Protein AF-A0A531LHR8-F1 (afdb_monomer_lite)

Sequence (54 aa):
VVSRTELVEHLYDQDFDRDSNTIEVFVGRLRKKMGIDMIETVRGMGYRMREPEA

Structure (mmCIF, N/CA/C/O backbone):
data_AF-A0A531LHR8-F1
#
_entry.id   AF-A0A531LHR8-F1
#
loop_
_atom_site.group_PDB
_atom_site.id
_atom_site.type_symbol
_atom_site.label_atom_id
_atom_site.label_alt_id
_atom_site.label_comp_id
_atom_site.label_asym_id
_atom_site.label_entity_id
_atom_site.label_seq_id
_atom_site.pdbx_PDB_ins_code
_atom_site.Cartn_x
_atom_site.Cartn_y
_atom_site.Cartn_z
_atom_site.occupancy
_atom_site.B_iso_or_equiv
_atom_site.auth_seq_id
_atom_site.auth_comp_id
_atom_site.auth_asym_id
_atom_site.auth_atom_id
_atom_site.pdbx_PDB_model_num
ATOM 1 N N . VAL A 1 1 ? -9.233 -7.599 -3.905 1.00 87.44 1 VAL A N 1
ATOM 2 C CA . VAL A 1 1 ? -7.868 -7.485 -3.336 1.00 87.44 1 VAL A CA 1
ATOM 3 C C . VAL A 1 1 ? -6.955 -7.216 -4.509 1.00 87.44 1 VAL A C 1
ATOM 5 O O . VAL A 1 1 ? -7.065 -7.953 -5.475 1.00 87.44 1 VAL A O 1
ATOM 8 N N . VAL A 1 2 ? -6.147 -6.162 -4.452 1.00 92.38 2 VAL A N 1
ATOM 9 C CA . VAL A 1 2 ? -5.216 -5.770 -5.519 1.00 92.38 2 VAL A CA 1
ATOM 10 C C . VAL A 1 2 ? -3.844 -6.340 -5.186 1.00 92.38 2 VAL A C 1
ATOM 12 O O . VAL A 1 2 ? -3.375 -6.191 -4.051 1.00 92.38 2 VAL A O 1
ATOM 15 N N . SER A 1 3 ? -3.219 -7.025 -6.142 1.00 91.56 3 SER A N 1
ATOM 16 C CA . SER A 1 3 ? -1.923 -7.669 -5.915 1.00 91.56 3 SER A CA 1
ATOM 17 C C . SER A 1 3 ? -0.775 -6.659 -5.890 1.00 91.56 3 SER A C 1
ATOM 19 O O . SER A 1 3 ? -0.887 -5.545 -6.398 1.00 91.56 3 SER A O 1
ATOM 21 N N . ARG A 1 4 ? 0.369 -7.044 -5.306 1.00 87.62 4 ARG A N 1
ATOM 22 C CA . ARG A 1 4 ? 1.575 -6.198 -5.357 1.00 87.62 4 ARG A CA 1
ATOM 23 C C . ARG A 1 4 ? 2.007 -5.946 -6.803 1.00 87.62 4 ARG A C 1
ATOM 25 O O . ARG A 1 4 ? 2.362 -4.823 -7.127 1.00 87.62 4 ARG A O 1
ATOM 32 N N . THR A 1 5 ? 1.968 -6.979 -7.641 1.00 85.94 5 THR A N 1
ATOM 33 C CA . THR A 1 5 ? 2.360 -6.900 -9.053 1.00 85.94 5 THR A CA 1
ATOM 34 C C . THR A 1 5 ? 1.497 -5.903 -9.812 1.00 85.94 5 THR A C 1
ATOM 36 O O . THR A 1 5 ? 2.035 -5.019 -10.462 1.00 85.94 5 THR A O 1
ATOM 39 N N . GLU A 1 6 ? 0.180 -5.974 -9.637 1.00 88.50 6 GLU A N 1
ATOM 40 C CA . GLU A 1 6 ? -0.771 -5.068 -10.287 1.00 88.50 6 GLU A CA 1
ATOM 41 C C . GLU A 1 6 ? -0.546 -3.609 -9.862 1.00 88.50 6 GLU A C 1
ATOM 43 O O . GLU A 1 6 ? -0.510 -2.714 -10.701 1.00 88.50 6 GLU A O 1
ATOM 48 N N . LEU A 1 7 ? -0.293 -3.358 -8.570 1.00 87.38 7 LEU A N 1
ATOM 49 C CA . LEU A 1 7 ? 0.059 -2.014 -8.095 1.00 87.38 7 LEU A CA 1
ATOM 50 C C . LEU A 1 7 ? 1.368 -1.496 -8.707 1.00 87.38 7 LEU A C 1
ATOM 52 O O . LEU A 1 7 ? 1.481 -0.304 -8.974 1.00 87.38 7 LEU A O 1
ATOM 56 N N . VAL A 1 8 ? 2.357 -2.372 -8.910 1.00 82.94 8 VAL A N 1
ATOM 57 C CA . VAL A 1 8 ? 3.633 -2.015 -9.550 1.00 82.94 8 VAL A CA 1
ATOM 58 C C . VAL A 1 8 ? 3.424 -1.693 -11.029 1.00 82.94 8 VAL A C 1
ATOM 60 O O . VAL A 1 8 ? 3.961 -0.695 -11.497 1.00 82.94 8 VAL A O 1
ATOM 63 N N . GLU A 1 9 ? 2.617 -2.481 -11.741 1.00 83.81 9 GLU A N 1
ATOM 64 C CA . GLU A 1 9 ? 2.262 -2.237 -13.149 1.00 83.81 9 GLU A CA 1
ATOM 65 C C . GLU A 1 9 ? 1.551 -0.892 -13.343 1.00 83.81 9 GLU A C 1
ATOM 67 O O . GLU A 1 9 ? 1.760 -0.226 -14.346 1.00 83.81 9 GLU A O 1
ATOM 72 N N . HIS A 1 10 ? 0.757 -0.447 -12.366 1.00 84.00 10 HIS A N 1
ATOM 73 C CA . HIS A 1 10 ? 0.095 0.862 -12.422 1.00 84.00 10 HIS A CA 1
ATOM 74 C C . HIS A 1 10 ? 1.015 2.033 -12.038 1.00 84.00 10 HIS A C 1
ATOM 76 O O . HIS A 1 10 ? 0.684 3.186 -12.308 1.00 84.00 10 HIS A O 1
ATOM 82 N N . LEU A 1 11 ? 2.135 1.766 -11.360 1.00 79.31 11 LEU A N 1
ATOM 83 C CA . LEU A 1 11 ? 3.101 2.789 -10.944 1.00 79.31 11 LEU A CA 1
ATOM 84 C C . LEU A 1 11 ? 4.184 3.044 -11.992 1.00 79.31 11 LEU A C 1
ATOM 86 O O . LEU A 1 11 ? 4.738 4.143 -12.024 1.00 79.31 11 LEU A O 1
ATOM 90 N N . TYR A 1 12 ? 4.503 2.044 -12.811 1.00 76.06 12 TYR A N 1
ATOM 91 C CA . TYR A 1 12 ? 5.604 2.102 -13.761 1.00 76.06 12 TYR A CA 1
ATOM 92 C C . TYR A 1 12 ? 5.138 1.641 -15.137 1.00 76.06 12 TYR A C 1
ATOM 94 O O . TYR A 1 12 ? 4.793 0.476 -15.307 1.00 76.06 12 TYR A O 1
ATOM 102 N N . ASP A 1 13 ? 5.192 2.543 -16.119 1.00 64.38 13 ASP A N 1
ATOM 103 C CA . ASP A 1 13 ? 4.832 2.211 -17.498 1.00 64.38 13 ASP A CA 1
ATOM 104 C C . ASP A 1 13 ? 5.849 1.250 -18.136 1.00 64.38 13 ASP A C 1
ATOM 106 O O . ASP A 1 13 ? 5.420 0.288 -18.765 1.00 64.38 13 ASP A O 1
ATOM 110 N N . GLN A 1 14 ? 7.170 1.451 -17.966 1.00 53.09 14 GLN A N 1
ATOM 111 C CA . GLN A 1 14 ? 8.242 0.556 -18.453 1.00 53.09 14 GLN A CA 1
ATOM 112 C C . GLN A 1 14 ? 9.558 0.729 -17.648 1.00 53.09 14 GLN A C 1
ATOM 114 O O . GLN A 1 14 ? 9.925 1.847 -17.291 1.00 53.09 14 GLN A O 1
ATOM 119 N N . ASP A 1 15 ? 10.251 -0.387 -17.376 1.00 54.47 15 ASP A N 1
ATOM 120 C CA . ASP A 1 15 ? 11.679 -0.528 -17.000 1.00 54.47 15 ASP A CA 1
ATOM 121 C C . ASP A 1 15 ? 12.278 0.380 -15.905 1.00 54.47 15 ASP A C 1
ATOM 123 O O . ASP A 1 15 ? 13.373 0.923 -16.056 1.00 54.47 15 ASP A O 1
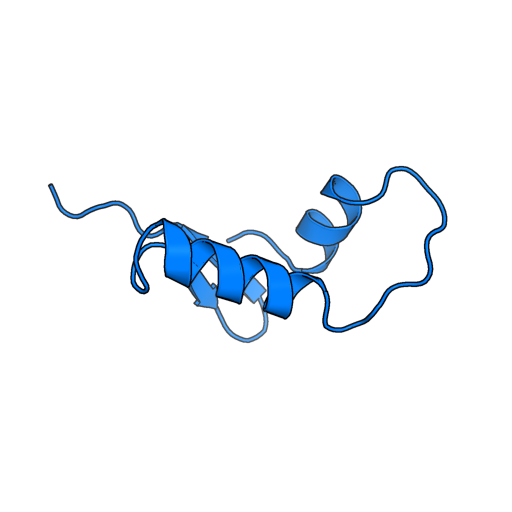ATOM 127 N N . PHE A 1 16 ? 11.630 0.476 -14.741 1.00 55.72 16 PHE A N 1
ATOM 128 C CA . PHE A 1 16 ? 12.311 0.944 -13.527 1.00 55.72 16 PHE A CA 1
ATOM 129 C C . PHE A 1 16 ? 12.625 -0.211 -12.580 1.00 55.72 16 PHE A C 1
ATOM 131 O O . PHE A 1 16 ? 11.787 -1.084 -12.333 1.00 55.72 16 PHE A O 1
ATOM 138 N N . ASP A 1 17 ? 13.856 -0.191 -12.061 1.00 58.41 17 ASP A N 1
ATOM 139 C CA . ASP A 1 17 ? 14.367 -1.158 -1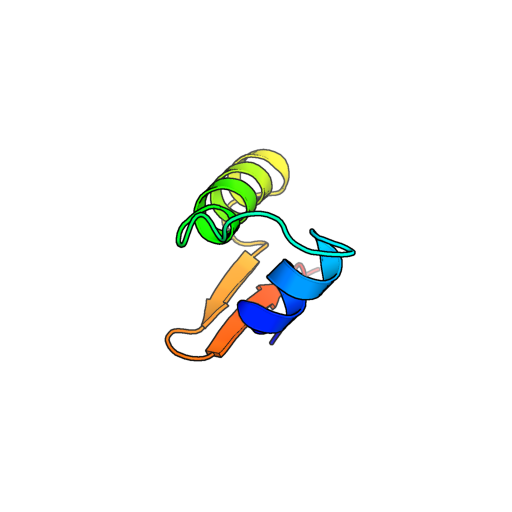1.098 1.00 58.41 17 ASP A CA 1
ATOM 140 C C . ASP A 1 17 ? 13.389 -1.263 -9.924 1.00 58.41 17 ASP A C 1
ATOM 142 O O . ASP A 1 17 ? 13.030 -0.276 -9.271 1.00 58.41 17 ASP A O 1
ATOM 146 N N . ARG A 1 18 ? 12.873 -2.475 -9.726 1.00 59.22 18 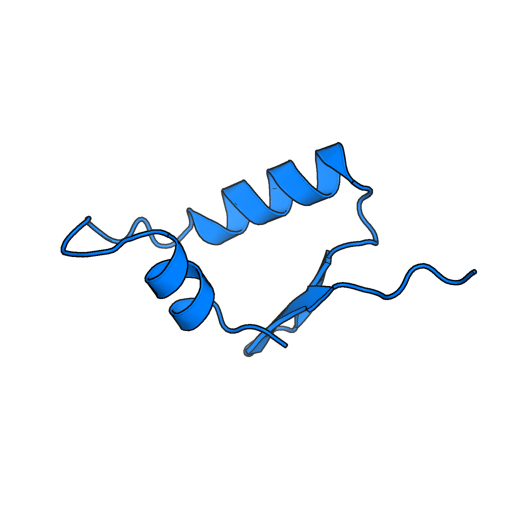ARG A N 1
ATOM 147 C CA . ARG A 1 18 ? 11.809 -2.759 -8.769 1.00 59.22 18 ARG A CA 1
ATOM 148 C C . ARG A 1 18 ? 12.389 -2.683 -7.366 1.00 59.22 18 ARG A C 1
ATOM 150 O O . ARG A 1 18 ? 12.816 -3.699 -6.821 1.00 59.22 18 ARG A O 1
ATOM 157 N N . ASP A 1 19 ? 12.340 -1.510 -6.746 1.00 65.69 19 ASP A N 1
ATOM 158 C CA . ASP A 1 19 ? 12.532 -1.428 -5.303 1.00 65.69 19 ASP A CA 1
ATOM 159 C C . ASP A 1 19 ? 11.423 -2.249 -4.634 1.00 65.69 19 ASP A C 1
ATOM 161 O O . ASP A 1 19 ? 10.240 -1.887 -4.624 1.00 65.69 19 ASP A O 1
ATOM 165 N N . SER A 1 20 ? 11.827 -3.413 -4.120 1.00 64.06 20 SER A N 1
ATOM 166 C CA . SER A 1 20 ? 10.962 -4.515 -3.677 1.00 64.06 20 SER A CA 1
ATOM 167 C C . SER A 1 20 ? 9.952 -4.105 -2.591 1.00 64.06 20 SER A C 1
ATOM 169 O O . SER A 1 20 ? 8.963 -4.794 -2.351 1.00 64.06 20 SER A O 1
ATOM 171 N N . ASN A 1 21 ? 10.178 -2.952 -1.965 1.00 79.81 21 ASN A N 1
ATOM 172 C CA . ASN A 1 21 ? 9.490 -2.392 -0.809 1.00 79.81 21 ASN A CA 1
ATOM 173 C C . ASN A 1 21 ? 8.788 -1.037 -1.069 1.00 79.81 21 ASN A C 1
ATOM 175 O O . ASN A 1 21 ? 8.224 -0.451 -0.139 1.00 79.81 21 ASN A O 1
ATOM 179 N N . THR A 1 22 ? 8.786 -0.516 -2.302 1.00 83.38 22 THR A N 1
ATOM 180 C CA . THR A 1 22 ? 8.156 0.783 -2.628 1.00 83.38 22 THR A CA 1
ATOM 181 C C . THR A 1 22 ? 6.649 0.789 -2.355 1.00 83.38 22 THR A C 1
ATOM 183 O O . THR A 1 22 ? 6.103 1.774 -1.844 1.00 83.38 22 THR A O 1
ATOM 186 N N . ILE A 1 23 ? 5.973 -0.333 -2.616 1.00 87.69 2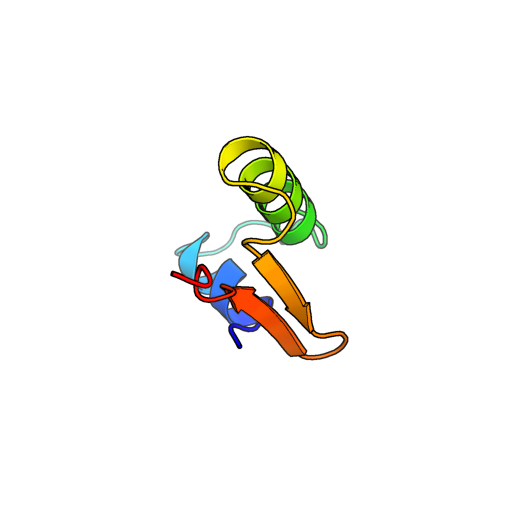3 ILE A N 1
ATOM 187 C CA . ILE A 1 23 ? 4.534 -0.478 -2.365 1.00 87.69 23 ILE A CA 1
ATOM 188 C C . ILE A 1 23 ? 4.219 -0.336 -0.872 1.00 87.69 23 ILE A C 1
ATOM 190 O O . ILE A 1 23 ? 3.293 0.384 -0.501 1.00 87.69 23 ILE A O 1
ATOM 194 N N . GLU A 1 24 ? 5.006 -0.948 0.010 1.00 89.56 24 GLU A N 1
ATOM 195 C CA . GLU A 1 24 ? 4.839 -0.837 1.458 1.00 89.56 24 GLU A CA 1
ATOM 196 C C . GLU A 1 24 ? 5.022 0.596 1.952 1.00 89.56 24 GLU A C 1
ATOM 198 O O . GLU A 1 24 ? 4.266 1.051 2.816 1.00 89.56 24 GLU A O 1
ATOM 203 N N . VAL A 1 25 ? 5.992 1.323 1.390 1.00 90.06 25 VAL A N 1
ATOM 204 C CA . VAL A 1 25 ? 6.222 2.732 1.724 1.00 90.06 25 VAL A CA 1
ATOM 205 C C . VAL A 1 25 ? 5.015 3.577 1.323 1.00 90.06 25 VAL A C 1
ATOM 207 O O . VAL A 1 25 ? 4.537 4.383 2.128 1.00 90.06 25 VAL A O 1
ATOM 210 N N . PHE A 1 26 ? 4.484 3.389 0.112 1.00 89.12 26 PHE A N 1
ATOM 211 C CA . PHE A 1 26 ? 3.305 4.127 -0.339 1.00 89.12 26 PHE A CA 1
ATOM 212 C C . PHE A 1 26 ? 2.054 3.777 0.456 1.00 89.12 26 PHE A C 1
ATOM 214 O O . PHE A 1 26 ? 1.369 4.687 0.919 1.00 89.12 26 PHE A O 1
ATOM 221 N N . VAL A 1 27 ? 1.796 2.495 0.710 1.00 90.62 27 VAL A N 1
ATOM 222 C CA . VAL A 1 27 ? 0.670 2.064 1.547 1.00 90.62 27 VAL A CA 1
ATOM 223 C C . VAL A 1 27 ? 0.789 2.640 2.959 1.00 90.62 27 VAL A C 1
ATOM 225 O O . VAL A 1 27 ? -0.191 3.147 3.502 1.00 90.62 27 VAL A O 1
ATOM 228 N N . GLY A 1 28 ? 1.989 2.649 3.546 1.00 91.88 28 GLY A N 1
ATOM 229 C CA . GLY A 1 28 ? 2.238 3.272 4.846 1.00 91.88 28 GLY A CA 1
ATOM 230 C C . GLY A 1 28 ? 1.963 4.780 4.850 1.00 91.88 28 GLY A C 1
ATOM 231 O O . GLY A 1 28 ? 1.363 5.300 5.793 1.00 91.88 28 GLY A O 1
ATOM 232 N N . ARG A 1 29 ? 2.349 5.493 3.786 1.00 92.50 29 ARG A N 1
ATOM 233 C CA . ARG A 1 29 ? 2.048 6.926 3.616 1.00 92.50 29 ARG A CA 1
ATOM 234 C C . ARG A 1 29 ? 0.553 7.182 3.419 1.00 92.50 29 ARG A C 1
ATOM 236 O O . ARG A 1 29 ? 0.032 8.125 4.006 1.00 92.50 29 ARG A O 1
ATOM 243 N N . LEU A 1 30 ? -0.135 6.352 2.637 1.00 91.19 30 LEU A N 1
ATOM 244 C CA . LEU A 1 30 ? -1.576 6.466 2.399 1.00 91.19 30 LEU A CA 1
ATOM 245 C C . LEU A 1 30 ? -2.376 6.227 3.680 1.00 91.19 30 LEU A C 1
ATOM 247 O O . LEU A 1 30 ? -3.213 7.055 4.023 1.00 91.19 30 LEU A O 1
ATOM 251 N N . ARG A 1 31 ? -2.043 5.185 4.453 1.00 92.19 31 ARG A N 1
ATOM 252 C CA . ARG A 1 31 ? -2.636 4.931 5.779 1.00 92.19 31 ARG A CA 1
ATOM 253 C C . ARG A 1 31 ? -2.482 6.123 6.721 1.00 92.19 31 ARG A C 1
ATOM 255 O O . ARG A 1 31 ? -3.423 6.487 7.416 1.00 92.19 31 ARG A O 1
ATOM 262 N N . LYS A 1 32 ? -1.318 6.781 6.720 1.00 91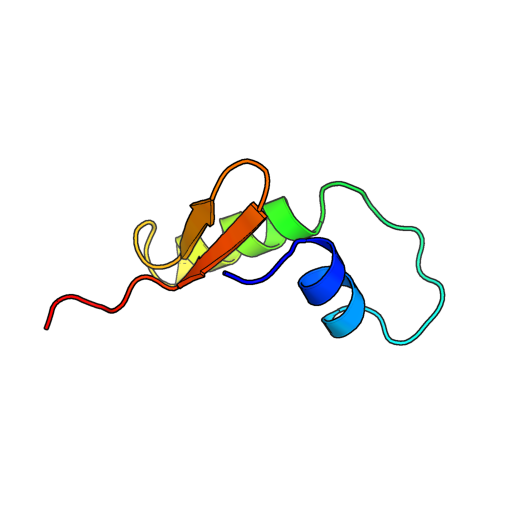.56 32 LYS A N 1
ATOM 263 C CA . LYS A 1 32 ? -1.105 7.998 7.524 1.00 91.56 32 LYS A CA 1
ATOM 264 C C . LYS A 1 32 ? -1.966 9.183 7.073 1.00 91.56 32 LYS A C 1
ATOM 266 O O . LYS A 1 32 ? -2.292 10.017 7.906 1.00 91.56 32 LYS A O 1
ATOM 271 N N . LYS A 1 33 ? -2.306 9.281 5.783 1.00 91.00 33 LYS A N 1
ATOM 272 C CA . LYS A 1 33 ? -3.111 10.388 5.235 1.00 91.00 33 LYS A CA 1
ATOM 273 C C . LYS A 1 33 ? -4.619 10.156 5.333 1.00 91.00 33 LYS A C 1
ATOM 275 O O . LYS A 1 33 ? -5.348 11.112 5.552 1.00 91.00 33 LYS A O 1
ATOM 280 N N . MET A 1 34 ? -5.074 8.922 5.125 1.00 87.62 34 MET A N 1
ATOM 281 C CA . MET A 1 34 ? -6.498 8.579 5.000 1.00 87.62 34 MET A CA 1
ATOM 282 C C . MET A 1 34 ? -7.078 7.895 6.242 1.00 87.62 34 MET A C 1
ATOM 284 O O . MET A 1 34 ? -8.290 7.751 6.344 1.00 87.62 34 MET A O 1
ATOM 288 N N . GLY A 1 35 ? -6.229 7.470 7.178 1.00 85.19 35 GLY A N 1
ATOM 289 C CA . GLY A 1 35 ? -6.616 6.639 8.313 1.00 85.19 35 GLY A CA 1
ATOM 290 C C . GLY A 1 35 ? -6.042 5.230 8.185 1.00 85.19 35 GLY A C 1
ATOM 291 O O . GLY A 1 35 ? -5.974 4.648 7.099 1.00 85.19 35 GLY A O 1
ATOM 292 N N . ILE A 1 36 ? -5.593 4.683 9.314 1.00 82.12 36 ILE A N 1
ATOM 293 C CA . ILE A 1 36 ? -4.897 3.390 9.368 1.00 82.12 36 ILE A CA 1
ATOM 294 C C . ILE A 1 36 ? -5.782 2.213 8.936 1.00 82.12 36 ILE A C 1
ATOM 296 O O . ILE A 1 36 ? -5.258 1.239 8.396 1.00 82.12 36 ILE A O 1
ATOM 300 N N . ASP A 1 37 ? -7.100 2.345 9.091 1.00 86.06 37 ASP A N 1
ATOM 301 C CA . ASP A 1 37 ? -8.074 1.277 8.853 1.00 86.06 37 ASP A CA 1
ATOM 302 C C . ASP A 1 37 ? -8.600 1.235 7.411 1.00 86.06 37 ASP A C 1
ATOM 304 O O . ASP A 1 37 ? -9.262 0.277 7.026 1.00 86.06 37 ASP A O 1
ATOM 308 N N . MET A 1 38 ? -8.282 2.240 6.588 1.00 89.00 38 MET A N 1
ATOM 309 C CA . MET A 1 38 ? -8.767 2.337 5.204 1.00 89.00 38 MET A CA 1
ATOM 310 C C . MET A 1 38 ? -8.119 1.318 4.262 1.00 89.00 38 MET A C 1
ATOM 312 O O . MET A 1 38 ? -8.737 0.898 3.289 1.00 89.00 38 MET A O 1
ATOM 316 N N . ILE A 1 39 ? -6.873 0.915 4.527 1.00 92.12 39 ILE A N 1
ATOM 317 C CA . ILE A 1 39 ? -6.143 -0.049 3.694 1.00 92.12 39 ILE A CA 1
ATOM 318 C C . ILE A 1 39 ? -5.764 -1.250 4.547 1.00 92.12 39 ILE A C 1
ATOM 320 O O . ILE A 1 39 ? -4.973 -1.137 5.481 1.00 92.12 39 ILE A O 1
ATOM 324 N N . GLU A 1 40 ? -6.233 -2.428 4.167 1.00 92.38 40 GLU A N 1
ATOM 325 C CA . GLU A 1 40 ? -5.938 -3.709 4.796 1.00 92.38 40 GLU A CA 1
ATOM 326 C C . GLU A 1 40 ? -4.881 -4.477 3.990 1.00 92.38 40 GLU A C 1
ATOM 328 O O . GLU A 1 40 ? -4.917 -4.520 2.759 1.00 92.38 40 GLU A O 1
ATOM 333 N N . THR A 1 41 ? -3.918 -5.090 4.684 1.00 92.19 41 THR A N 1
ATOM 334 C CA . THR A 1 41 ? -2.943 -5.989 4.053 1.00 92.19 41 THR A CA 1
ATOM 335 C C . THR A 1 41 ? -3.446 -7.422 4.151 1.00 92.19 41 THR A C 1
ATOM 337 O O . THR A 1 41 ? -3.521 -7.981 5.242 1.00 92.19 41 THR A O 1
ATOM 340 N N . VAL A 1 42 ? -3.715 -8.037 3.002 1.00 93.06 42 VAL A N 1
ATOM 341 C CA . VAL A 1 42 ? -4.071 -9.451 2.896 1.00 93.06 42 VAL A CA 1
ATOM 342 C C . VAL A 1 42 ? -2.790 -10.228 2.608 1.00 93.06 42 VAL A C 1
ATOM 344 O O . VAL A 1 42 ? -2.265 -10.201 1.491 1.00 93.06 42 VAL A O 1
ATOM 347 N N . ARG A 1 43 ? -2.236 -10.880 3.637 1.00 89.31 43 ARG A N 1
ATOM 348 C CA . ARG A 1 43 ? -0.965 -11.618 3.533 1.00 89.31 43 ARG A CA 1
ATOM 349 C C . ARG A 1 43 ? -1.012 -12.627 2.383 1.00 89.31 43 ARG A C 1
ATOM 351 O O . ARG A 1 43 ? -1.982 -13.359 2.240 1.00 89.31 43 ARG A O 1
ATOM 358 N N . GLY A 1 44 ? 0.041 -12.639 1.568 1.00 88.81 44 GLY A N 1
ATOM 359 C CA . GLY A 1 44 ? 0.154 -13.511 0.395 1.00 88.81 44 GLY A CA 1
ATOM 360 C C . GLY A 1 44 ? -0.666 -1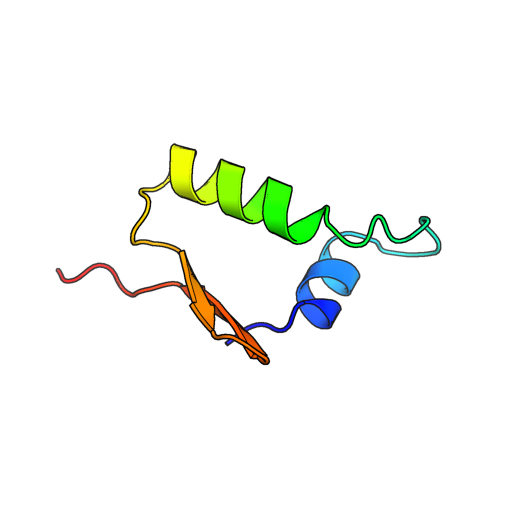3.079 -0.827 1.00 88.81 44 GLY A C 1
ATOM 361 O O . GLY A 1 44 ? -0.437 -13.623 -1.898 1.00 88.81 44 GLY A O 1
ATOM 362 N N . MET A 1 45 ? -1.564 -12.093 -0.700 1.00 91.12 45 MET A N 1
ATOM 363 C CA . MET A 1 45 ? -2.460 -11.671 -1.787 1.00 91.12 45 MET A CA 1
ATOM 364 C C . MET A 1 45 ? -2.225 -10.222 -2.226 1.00 91.12 45 MET A C 1
ATOM 366 O O . MET A 1 45 ? -2.211 -9.947 -3.419 1.00 91.12 45 MET A O 1
ATOM 370 N N . GLY A 1 46 ? -2.029 -9.290 -1.285 1.00 91.75 46 GLY A N 1
ATOM 371 C CA . GLY A 1 46 ? -1.832 -7.869 -1.586 1.00 91.75 46 GLY A CA 1
ATOM 372 C C . GLY A 1 46 ? -2.593 -6.944 -0.638 1.00 91.75 46 GLY A C 1
ATOM 373 O O . GLY A 1 46 ? -2.545 -7.122 0.581 1.00 91.75 46 GLY A O 1
ATOM 374 N N . TYR A 1 47 ? -3.281 -5.943 -1.188 1.00 93.38 47 TYR A N 1
ATOM 375 C CA . TYR A 1 47 ? -3.942 -4.885 -0.420 1.00 93.38 47 TYR A CA 1
ATOM 376 C C . TYR A 1 47 ? -5.425 -4.768 -0.774 1.00 93.38 47 TYR A C 1
ATOM 378 O O . TYR A 1 47 ? -5.852 -5.055 -1.894 1.00 93.38 47 TYR A O 1
ATOM 386 N N . ARG A 1 48 ? -6.240 -4.359 0.196 1.00 92.44 48 ARG A N 1
ATOM 387 C CA . ARG A 1 48 ? -7.681 -4.146 0.032 1.00 92.44 48 ARG A CA 1
ATOM 388 C C . ARG A 1 48 ? -8.075 -2.819 0.669 1.00 92.44 48 ARG A C 1
ATOM 390 O O . ARG A 1 48 ? -7.613 -2.523 1.764 1.00 92.44 48 ARG A O 1
ATOM 397 N N . MET A 1 49 ? -8.946 -2.060 0.013 1.00 91.50 49 MET A N 1
ATOM 398 C CA . MET A 1 49 ? -9.624 -0.929 0.647 1.00 91.50 49 MET A CA 1
ATOM 399 C C . MET A 1 49 ? -10.742 -1.453 1.550 1.00 91.50 49 MET A C 1
ATOM 401 O O . MET A 1 49 ? -11.540 -2.284 1.113 1.00 91.50 49 MET A O 1
ATOM 405 N N . ARG A 1 50 ? -10.794 -0.998 2.799 1.00 87.12 50 ARG A N 1
ATOM 406 C CA . ARG A 1 50 ? -11.939 -1.245 3.676 1.00 87.12 50 ARG A CA 1
ATOM 407 C C . ARG A 1 50 ? -13.034 -0.256 3.291 1.00 87.12 50 ARG A C 1
ATOM 409 O O . ARG A 1 50 ? -12.746 0.926 3.116 1.00 87.12 50 ARG A O 1
ATOM 416 N N . GLU A 1 51 ? -14.266 -0.726 3.132 1.00 75.19 51 GLU A N 1
ATOM 417 C CA . GLU A 1 51 ? -15.392 0.202 3.038 1.00 75.19 51 GLU A CA 1
ATOM 418 C C . GLU A 1 51 ? -15.497 0.945 4.376 1.00 75.19 51 GLU A C 1
ATOM 420 O O . GLU A 1 51 ? -15.380 0.302 5.426 1.00 75.19 51 GLU A O 1
ATOM 425 N N . PRO A 1 52 ? -15.637 2.282 4.371 1.00 66.06 52 PRO A N 1
ATOM 426 C CA . PRO A 1 52 ? -15.955 2.992 5.596 1.00 66.06 52 PRO A CA 1
ATOM 427 C C . PRO A 1 52 ? -17.300 2.453 6.092 1.00 66.06 52 PRO A C 1
ATOM 429 O O . PRO A 1 52 ? -18.290 2.523 5.365 1.00 66.06 52 PRO A O 1
ATOM 432 N N . GLU A 1 53 ? -17.327 1.869 7.294 1.00 62.19 53 GLU A N 1
ATOM 433 C CA . GLU A 1 53 ? -18.595 1.617 7.983 1.00 62.19 53 GLU A CA 1
ATOM 434 C C . GLU A 1 53 ? -19.282 2.980 8.139 1.00 62.19 53 GLU A C 1
ATOM 436 O O . GLU A 1 53 ? -18.723 3.891 8.755 1.00 62.19 53 GLU A O 1
ATOM 441 N N . ALA A 1 54 ? -20.413 3.135 7.447 1.00 55.94 54 ALA A N 1
ATOM 442 C CA . ALA A 1 54 ? -21.225 4.347 7.421 1.00 55.94 54 ALA A CA 1
ATOM 443 C C . ALA A 1 54 ? -21.978 4.552 8.740 1.00 55.94 54 ALA A C 1
ATOM 445 O O . ALA A 1 54 ? -22.439 3.539 9.318 1.00 55.94 54 ALA A O 1
#

Secondary structure (DSSP, 8-state):
-B-HHHHHHHH-SS-----TTHHHHHHHHHHHHH-TTSEEEETTTEEEEPPP--

Foldseek 3Di:
DAAPVNVVVVVDVDDDDDPVCVLVVVLVVVCVVPNVQQWDADPPGGIDGDDPPD

Radius of gyration: 12.06 Å; chains: 1; bounding box: 36×24×28 Å

pLDDT: mean 82.35, std 12.21, range [53.09, 93.38]